Protein AF-A0A945PZ37-F1 (afdb_monomer)

Foldseek 3Di:
DVLQPVQQVCVVVVHDDDPPRPHHHCVQCVVPVPDDDPAFDWDDDAFPWIWTGDPQKIWIAHQLRDIFIDGCVVCVPRPDGCPPPPVCVVVNVVRVVNDDPDGDHPDPPDQPAHWDQDPNFIDHSRHTDDPPDPDPPDD

Mean predicted aligned error: 4.42 Å

Nearest PDB structures (foldseek):
  6prm-assembly1_B  TM=7.609E-01  e=3.964E-05  Pseudoalteromonas fuliginea
  6psm-assembly3_D  TM=7.338E-01  e=2.429E-05  Pseudoalteromonas fuliginea
  6psm-assembly3_F  TM=7.305E-01  e=2.429E-05  Pseudoalteromonas fuliginea
  6psm-assembly2_E  TM=7.320E-01  e=2.582E-05  Pseudoalteromonas fuliginea
  2w8s-assembly1_C  TM=5.942E-01  e=4.948E-06  Trinickia caryophylli

Sequence (139 aa):
ELLDIYPTLNELLKLPKNKTLEGHSLVPQLKNAKAKRKWPAITTHNHDNHGVRSENWRFIQYADGSQELYDMRKDPNEWTNLAHDSKYAEVIADHKKFLPKSNRQPAPGSRARILTYVKGKVVWQGEEIKPKDPIPGLD

Solvent-accessible surface area (backbone atoms only — not comparable to full-atom values): 8687 Å² total; per-residue (Å²): 98,80,59,15,51,60,46,26,51,32,58,77,70,69,46,83,85,67,84,86,56,85,39,56,57,47,58,61,39,77,77,31,86,84,48,82,76,94,68,59,37,77,46,72,60,64,55,62,21,40,36,40,37,51,94,52,38,40,40,37,38,40,63,86,66,53,64,40,26,26,50,46,83,84,36,77,80,61,82,62,74,44,58,84,43,76,90,45,49,64,62,51,55,59,52,57,72,73,53,77,94,70,77,68,74,80,64,89,87,70,60,81,91,40,47,42,75,58,96,92,38,47,27,50,63,86,42,76,63,54,100,83,55,78,66,86,94,66,130

Radius of gyration: 18.4 Å; Cα contacts (8 Å, |Δi|>4): 183; chains: 1; bounding box: 42×36×4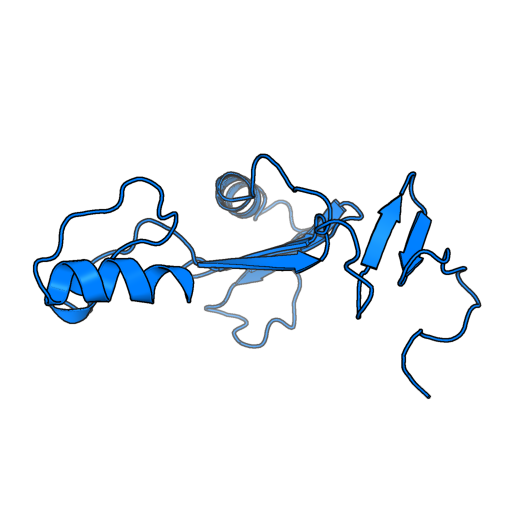7 Å

Secondary structure (DSSP, 8-state):
-GGGHHHHHHHHTTPPP-TT--S---HHHHH-TTPPP-S-EEEE-STT-EEEE-SSEEEEE-TTS-EEEEETTT-TT--S--TT-GGGHHHHHHHHTTS-S--PPPPTT--TT-EEEETTEEEETTEEPPTTSPPTT--

Structure (mmCIF, N/CA/C/O backbone):
data_AF-A0A945PZ37-F1
#
_entry.id   AF-A0A945PZ37-F1
#
loop_
_atom_site.group_PDB
_atom_site.id
_atom_site.type_symbol
_atom_site.label_atom_id
_atom_site.label_alt_id
_atom_site.label_comp_id
_atom_site.label_asym_id
_atom_site.label_entity_id
_atom_site.label_seq_id
_atom_site.pdbx_PDB_ins_code
_atom_site.Cartn_x
_atom_site.Cartn_y
_atom_site.Cartn_z
_atom_site.occupancy
_atom_site.B_iso_or_equiv
_atom_site.auth_seq_id
_atom_site.auth_comp_id
_atom_site.auth_asym_id
_atom_site.auth_atom_id
_atom_site.pdbx_PDB_model_num
ATOM 1 N N . GLU A 1 1 ? -0.754 1.172 9.872 1.00 88.88 1 GLU A N 1
ATOM 2 C CA . GLU A 1 1 ? 0.502 1.242 9.088 1.00 88.88 1 GLU A CA 1
ATOM 3 C C . GLU A 1 1 ? 1.601 1.905 9.911 1.00 88.88 1 GLU A C 1
ATOM 5 O O . GLU A 1 1 ? 1.304 2.426 10.979 1.00 88.88 1 GLU A O 1
ATOM 10 N N . LEU A 1 2 ? 2.862 1.871 9.464 1.00 94.31 2 LEU A N 1
ATOM 11 C CA . LEU A 1 2 ? 3.999 2.385 10.245 1.00 94.31 2 LEU A CA 1
ATOM 12 C C . LEU A 1 2 ? 3.867 3.882 10.581 1.00 94.31 2 LEU A C 1
ATOM 14 O O . LEU A 1 2 ? 4.200 4.299 11.689 1.00 94.31 2 LEU A O 1
ATOM 18 N N . LEU A 1 3 ? 3.322 4.676 9.655 1.00 95.44 3 LEU A N 1
ATOM 19 C CA . LEU A 1 3 ? 3.125 6.118 9.834 1.00 95.44 3 LEU A CA 1
ATOM 20 C C . LEU A 1 3 ? 2.135 6.461 10.954 1.00 95.44 3 LEU A C 1
ATOM 22 O O . LEU A 1 3 ? 2.197 7.558 11.501 1.00 95.44 3 LEU A O 1
ATOM 26 N N . ASP A 1 4 ? 1.257 5.530 11.334 1.00 96.12 4 ASP A N 1
ATOM 27 C CA . ASP A 1 4 ? 0.270 5.729 12.398 1.00 96.12 4 ASP A CA 1
ATOM 28 C C . ASP A 1 4 ? 0.901 5.778 13.797 1.00 96.12 4 ASP A C 1
ATOM 30 O O . ASP A 1 4 ? 0.299 6.313 14.732 1.00 96.12 4 ASP A O 1
ATOM 34 N N . ILE A 1 5 ? 2.105 5.224 13.975 1.00 96.69 5 ILE A N 1
ATOM 35 C CA . ILE A 1 5 ? 2.746 5.122 15.293 1.00 96.69 5 ILE A CA 1
ATOM 36 C C . ILE A 1 5 ? 2.990 6.510 15.882 1.00 96.69 5 ILE A C 1
ATOM 38 O O . ILE A 1 5 ? 2.615 6.773 17.024 1.00 96.69 5 ILE A O 1
ATOM 42 N N . TYR A 1 6 ? 3.550 7.430 15.097 1.00 96.88 6 TYR A N 1
ATOM 43 C CA . TYR A 1 6 ? 3.872 8.767 15.584 1.00 96.88 6 TYR A CA 1
ATOM 44 C C . TYR A 1 6 ? 2.644 9.590 16.038 1.00 96.88 6 TYR A C 1
ATOM 46 O O . TYR A 1 6 ? 2.641 10.054 17.181 1.00 96.88 6 TYR A O 1
ATOM 54 N N . PRO A 1 7 ? 1.562 9.744 15.243 1.00 97.00 7 PRO A N 1
ATOM 55 C CA . PRO A 1 7 ? 0.356 10.429 15.706 1.00 97.00 7 PRO A CA 1
ATOM 56 C C . PRO A 1 7 ? -0.347 9.694 16.860 1.00 97.00 7 PRO A C 1
ATOM 58 O O . PRO A 1 7 ? -0.964 10.355 17.693 1.00 97.00 7 PRO A O 1
ATOM 61 N N . THR A 1 8 ? -0.221 8.364 16.959 1.00 97.06 8 THR A N 1
ATOM 62 C CA . THR A 1 8 ? -0.726 7.596 18.113 1.00 97.06 8 THR A CA 1
ATOM 63 C C . THR A 1 8 ? 0.011 7.975 19.397 1.00 97.06 8 THR A C 1
ATOM 65 O O . THR A 1 8 ? -0.627 8.269 20.407 1.00 97.06 8 THR A O 1
ATOM 68 N N . LEU A 1 9 ? 1.347 8.020 19.363 1.00 97.56 9 LEU A N 1
ATOM 69 C CA . LEU A 1 9 ? 2.163 8.421 20.514 1.00 97.56 9 LEU A CA 1
ATOM 70 C C . LEU A 1 9 ? 1.888 9.872 20.920 1.00 97.56 9 LEU A C 1
ATOM 72 O O . LEU A 1 9 ? 1.724 10.144 22.108 1.00 97.56 9 LEU A O 1
ATOM 76 N N . ASN A 1 10 ? 1.760 10.784 19.951 1.00 97.31 10 ASN A N 1
ATOM 77 C CA . ASN A 1 10 ? 1.394 12.174 20.230 1.00 97.31 10 ASN A CA 1
ATOM 78 C C . ASN A 1 10 ? 0.062 12.268 20.988 1.00 97.31 10 ASN A C 1
ATOM 80 O O . ASN A 1 10 ? -0.030 13.005 21.966 1.00 97.31 10 ASN A O 1
ATOM 84 N N . GLU A 1 11 ? -0.962 11.510 20.580 1.00 97.00 11 GLU A N 1
ATOM 85 C CA . GLU A 1 11 ? -2.257 11.510 21.267 1.00 97.00 11 GLU A CA 1
ATOM 86 C C . GLU A 1 11 ? -2.175 10.904 22.676 1.00 97.00 11 GLU A C 1
ATOM 88 O O . GLU A 1 11 ? -2.709 11.489 23.620 1.00 97.00 11 GLU A O 1
ATOM 93 N N . LEU A 1 12 ? -1.477 9.775 22.844 1.00 97.69 12 LEU A N 1
ATOM 94 C CA . LEU A 1 12 ? -1.298 9.127 24.151 1.00 97.69 12 LEU A CA 1
ATOM 95 C C . LEU A 1 12 ? -0.559 10.025 25.152 1.00 97.69 12 LEU A C 1
ATOM 97 O O . LEU A 1 12 ? -0.920 10.065 26.328 1.00 97.69 12 LEU A O 1
ATOM 101 N N . LEU A 1 13 ? 0.436 10.777 24.678 1.00 97.88 13 LEU A N 1
ATOM 102 C CA . LEU A 1 13 ? 1.235 11.707 25.480 1.00 97.88 13 LEU A CA 1
ATOM 103 C C . LEU A 1 13 ? 0.613 13.109 25.594 1.00 97.88 13 LEU A C 1
ATOM 105 O O . LEU A 1 13 ? 1.201 13.984 26.225 1.00 97.88 13 LEU A O 1
ATOM 109 N N . LYS A 1 14 ? -0.573 13.334 25.009 1.00 97.12 14 LYS A N 1
ATOM 110 C CA . LYS A 1 14 ? -1.27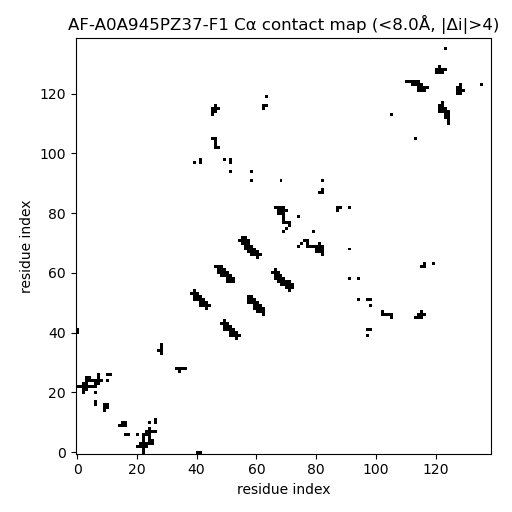1 14.634 24.984 1.00 97.12 14 LYS A CA 1
ATOM 111 C C . LYS A 1 14 ? -0.430 15.768 24.373 1.00 97.12 14 LYS A C 1
ATOM 113 O O . LYS A 1 14 ? -0.541 16.922 24.783 1.00 97.12 14 LYS A O 1
ATOM 118 N N . LEU A 1 15 ? 0.399 15.443 23.384 1.00 97.19 15 LEU A N 1
ATOM 119 C CA . LEU A 1 15 ? 1.209 16.406 22.642 1.00 97.19 15 LEU A CA 1
ATOM 120 C C . LEU A 1 15 ? 0.379 17.126 21.560 1.00 97.19 15 LEU A C 1
ATOM 122 O O . LEU A 1 15 ? -0.660 16.613 21.125 1.00 97.19 15 LEU A O 1
ATOM 126 N N . PRO A 1 16 ? 0.823 18.308 21.085 1.00 94.69 16 PRO A N 1
ATOM 127 C CA . PRO A 1 16 ? 0.150 19.022 20.006 1.00 94.69 16 PRO A CA 1
ATOM 128 C C . PRO A 1 16 ? 0.011 18.171 18.740 1.00 94.69 16 PRO A C 1
ATOM 130 O O . PRO A 1 16 ? 0.939 17.480 18.316 1.00 94.69 16 PRO A O 1
ATOM 133 N N . LYS A 1 17 ? -1.154 18.256 18.091 1.00 90.19 17 LYS A N 1
ATOM 134 C CA . LYS A 1 17 ? -1.390 17.567 16.818 1.00 90.19 17 LYS A CA 1
ATOM 135 C C . LYS A 1 17 ? -0.559 18.208 15.711 1.00 90.19 17 LYS A C 1
ATOM 137 O O . LYS A 1 17 ? -0.713 19.397 15.435 1.00 90.19 17 LYS A O 1
ATOM 142 N N . ASN A 1 18 ? 0.233 17.400 15.014 1.00 91.81 18 ASN A N 1
ATOM 143 C CA . ASN A 1 18 ? 0.876 17.814 13.777 1.00 91.81 18 ASN A CA 1
ATOM 144 C C . ASN A 1 18 ? -0.027 17.473 12.578 1.00 91.81 18 ASN A C 1
ATOM 146 O O . ASN A 1 18 ? -0.251 16.305 12.270 1.00 91.81 18 ASN A O 1
ATOM 150 N N . LYS A 1 19 ? -0.546 18.510 11.910 1.00 90.44 19 LYS A N 1
ATOM 151 C CA . LYS A 1 19 ? -1.460 18.382 10.762 1.00 90.44 19 LYS A CA 1
ATOM 152 C C . LYS A 1 19 ? -0.766 17.952 9.465 1.00 90.44 19 LYS A C 1
ATOM 154 O O . LYS A 1 19 ? -1.462 17.666 8.500 1.00 90.44 19 LYS A O 1
ATOM 159 N N . THR A 1 20 ? 0.568 17.935 9.424 1.00 93.75 20 THR A N 1
ATOM 160 C CA . THR A 1 20 ? 1.329 17.491 8.247 1.00 93.75 20 THR A CA 1
ATOM 161 C C . THR A 1 20 ? 1.575 15.985 8.238 1.00 93.75 20 THR A C 1
ATOM 163 O O . THR A 1 20 ? 2.128 15.479 7.269 1.00 93.75 20 THR A O 1
ATOM 166 N N . LEU A 1 21 ? 1.234 15.273 9.319 1.00 93.56 21 LEU A N 1
ATOM 167 C CA . LEU A 1 21 ? 1.369 13.822 9.375 1.00 93.56 21 LEU A CA 1
ATOM 168 C C . LEU A 1 21 ? 0.280 13.166 8.531 1.00 93.56 21 LEU A C 1
ATOM 170 O O . LEU A 1 21 ? -0.900 13.474 8.686 1.00 93.56 21 LEU A O 1
ATOM 174 N N . GLU A 1 22 ? 0.693 12.238 7.677 1.00 91.88 22 GLU A N 1
ATOM 175 C CA . GLU A 1 22 ? -0.215 11.447 6.842 1.00 91.88 22 GLU A CA 1
ATOM 176 C C . GLU A 1 22 ? -0.824 10.270 7.614 1.00 91.88 22 GLU A C 1
ATOM 178 O O . GLU A 1 22 ? -1.946 9.863 7.333 1.00 91.88 22 GLU A O 1
ATOM 183 N N . GLY A 1 23 ? -0.112 9.761 8.625 1.00 94.31 23 GLY A N 1
ATOM 184 C CA . GLY A 1 23 ? -0.601 8.688 9.483 1.00 94.31 23 GLY A CA 1
ATOM 185 C C . GLY A 1 23 ? -1.766 9.112 10.377 1.00 94.31 23 GLY A C 1
ATOM 186 O O . GLY A 1 23 ? -1.974 10.287 10.695 1.00 94.31 23 GLY A O 1
ATOM 187 N N . HIS A 1 24 ? -2.495 8.120 10.873 1.00 94.19 24 HIS A N 1
ATOM 188 C CA . HIS A 1 24 ? -3.676 8.305 11.699 1.00 94.19 24 HIS A CA 1
ATOM 189 C C . HIS A 1 24 ? -3.528 7.612 13.052 1.00 94.19 24 HIS A C 1
ATOM 191 O O . HIS A 1 24 ? -3.129 6.455 13.136 1.00 94.19 24 HIS A O 1
ATOM 197 N N . SER A 1 25 ? -3.904 8.303 14.129 1.00 95.56 25 SER A N 1
ATOM 198 C CA . SER A 1 25 ? -3.850 7.732 15.478 1.00 95.56 25 SER A CA 1
ATOM 199 C C . SER A 1 25 ? -4.688 6.454 15.603 1.00 95.56 25 SER A C 1
ATOM 201 O O . SER A 1 25 ? -5.846 6.406 15.181 1.00 95.56 25 SER A O 1
ATOM 203 N N . LEU A 1 26 ? -4.101 5.438 16.237 1.00 96.44 26 LEU A N 1
ATOM 204 C CA . LEU A 1 26 ? -4.710 4.146 16.552 1.00 96.44 26 LEU A CA 1
ATOM 205 C C . LEU A 1 26 ? -5.370 4.121 17.933 1.00 96.44 26 LEU A C 1
ATOM 207 O O . LEU A 1 26 ? -5.932 3.097 18.317 1.00 96.44 26 LEU A O 1
ATOM 211 N N . VAL A 1 27 ? -5.334 5.222 18.693 1.00 97.06 27 VAL A N 1
ATOM 212 C CA . VAL A 1 27 ? -5.958 5.298 20.026 1.00 97.06 27 VAL A CA 1
ATOM 213 C C . VAL A 1 27 ? -7.423 4.825 20.036 1.00 97.06 27 VAL A C 1
ATOM 215 O O . VAL A 1 27 ? -7.784 4.110 20.975 1.00 97.06 27 VAL A O 1
ATOM 218 N N . PRO A 1 28 ? -8.275 5.127 19.028 1.00 96.75 28 PRO A N 1
ATOM 219 C CA . PRO A 1 28 ? -9.628 4.574 18.977 1.00 96.75 28 PRO A CA 1
ATOM 220 C C . PRO A 1 28 ? -9.657 3.039 18.974 1.00 96.75 28 PRO A C 1
ATOM 222 O O . PRO A 1 28 ? -10.445 2.449 19.711 1.00 96.75 28 PRO A O 1
ATOM 225 N N . GLN A 1 29 ? -8.779 2.396 18.197 1.00 96.12 29 GLN A N 1
ATOM 226 C CA . GLN A 1 29 ? -8.663 0.935 18.118 1.00 96.12 29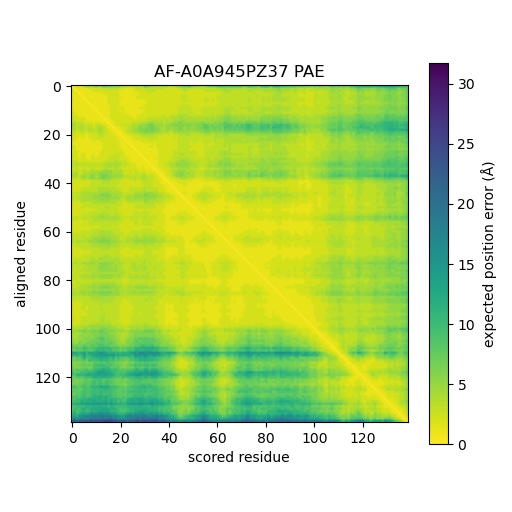 GLN A CA 1
ATOM 227 C C . GLN A 1 29 ? -8.056 0.334 19.390 1.00 96.12 29 GLN A C 1
ATOM 229 O O . GLN A 1 29 ? -8.511 -0.713 19.842 1.00 96.12 29 GLN A O 1
ATOM 234 N N . LEU A 1 30 ? -7.080 1.011 20.008 1.00 96.44 30 LEU A N 1
ATOM 235 C CA . LEU A 1 30 ? -6.484 0.574 21.277 1.00 96.44 30 LEU A CA 1
ATOM 236 C C . LEU A 1 30 ? 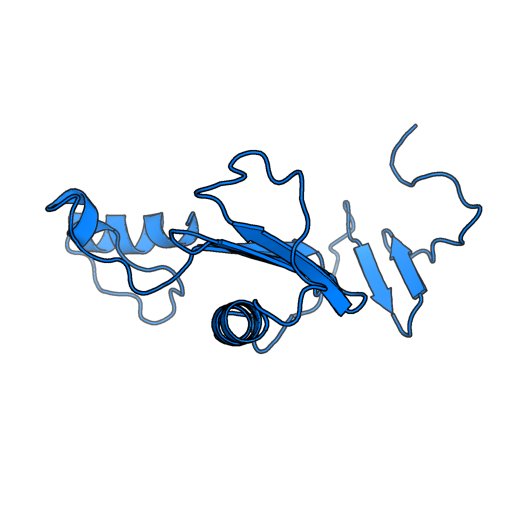-7.501 0.578 22.427 1.00 96.44 30 LEU A C 1
ATOM 238 O O . LEU A 1 30 ? -7.450 -0.281 23.300 1.00 96.44 30 LEU A O 1
ATOM 242 N N . LYS A 1 31 ? -8.441 1.532 22.427 1.00 97.44 31 LYS A N 1
ATOM 243 C CA . LYS A 1 31 ? -9.522 1.610 23.423 1.00 97.44 31 LYS A CA 1
ATOM 244 C C . LYS A 1 31 ? -10.678 0.658 23.124 1.00 97.44 31 LYS A C 1
ATOM 246 O O . LYS A 1 31 ? -11.360 0.215 24.042 1.00 97.44 31 LYS A O 1
ATOM 251 N N . ASN A 1 32 ? -10.937 0.385 21.848 1.00 97.44 32 ASN A N 1
ATOM 252 C CA . ASN A 1 32 ? -12.027 -0.473 21.409 1.00 97.44 32 ASN A CA 1
ATOM 253 C C . ASN A 1 32 ? -11.624 -1.236 20.144 1.00 97.44 32 ASN A C 1
ATOM 255 O O . ASN A 1 32 ? -11.611 -0.671 19.051 1.00 97.44 32 ASN A O 1
ATOM 259 N N . ALA A 1 33 ? -11.417 -2.546 20.274 1.00 94.31 33 ALA A N 1
ATOM 260 C CA . ALA A 1 33 ? -11.057 -3.416 19.155 1.00 94.31 33 ALA A CA 1
ATOM 261 C C . ALA A 1 33 ? -12.102 -3.434 18.017 1.00 94.31 33 ALA A C 1
ATOM 263 O O . ALA A 1 33 ? -11.768 -3.771 16.886 1.00 94.31 33 ALA A O 1
ATOM 264 N N . LYS A 1 34 ? -13.359 -3.046 18.283 1.00 94.94 34 LYS A N 1
ATOM 265 C CA . LYS A 1 34 ? -14.427 -2.930 17.271 1.00 94.94 34 LYS A CA 1
ATOM 266 C C . LYS A 1 34 ? -14.491 -1.547 16.608 1.00 94.94 34 LYS A C 1
ATOM 268 O O . LYS A 1 34 ? -15.360 -1.315 15.766 1.00 94.94 34 LYS A O 1
ATOM 273 N N . ALA A 1 35 ? -13.636 -0.598 16.994 1.00 95.69 35 ALA A N 1
ATOM 274 C CA . ALA A 1 35 ? -13.621 0.731 16.397 1.00 95.69 35 ALA A CA 1
ATOM 275 C C . ALA A 1 35 ? -13.203 0.647 14.924 1.00 95.69 35 ALA A C 1
ATOM 277 O O . ALA A 1 35 ? -12.069 0.289 14.600 1.00 95.69 35 ALA A O 1
ATOM 278 N N . LYS A 1 36 ? -14.113 1.027 14.021 1.00 92.38 36 LYS A N 1
ATOM 279 C CA . LYS A 1 36 ? -13.858 0.994 12.578 1.00 92.38 36 LYS A CA 1
ATOM 280 C C . LYS A 1 36 ? -12.682 1.894 12.206 1.00 92.38 36 LYS A C 1
ATOM 282 O O . LYS A 1 36 ? -12.622 3.055 12.615 1.00 92.38 36 LYS A O 1
ATOM 287 N N . ARG A 1 37 ? -11.791 1.376 11.363 1.00 90.31 37 ARG A N 1
ATOM 288 C CA . ARG A 1 37 ? -10.764 2.168 10.687 1.00 90.31 37 ARG A CA 1
ATOM 289 C C . ARG A 1 37 ? -11.276 2.551 9.301 1.00 90.31 37 ARG A C 1
ATOM 291 O O . ARG A 1 37 ? -11.727 1.695 8.552 1.00 90.31 37 ARG A O 1
ATOM 298 N N . LYS A 1 38 ? -11.238 3.845 8.976 1.00 89.81 38 LYS A N 1
ATOM 299 C CA . LYS A 1 38 ? -11.747 4.369 7.695 1.00 89.81 38 LYS A CA 1
ATOM 300 C C . LYS A 1 38 ? -10.742 4.257 6.548 1.00 89.81 38 LYS A C 1
ATOM 302 O O . LYS A 1 38 ? -11.146 4.305 5.393 1.00 89.81 38 LYS A O 1
ATOM 307 N N . TRP A 1 39 ? -9.457 4.144 6.869 1.00 92.62 39 TRP A N 1
ATOM 308 C CA . TRP A 1 39 ? -8.364 4.201 5.903 1.00 92.62 39 TRP A CA 1
ATOM 309 C C . TRP A 1 39 ? -7.648 2.848 5.816 1.00 92.62 39 TRP A C 1
ATOM 311 O O . TRP A 1 39 ? -7.378 2.251 6.867 1.00 92.62 39 TRP A O 1
ATOM 321 N N . PRO A 1 40 ? -7.322 2.359 4.608 1.00 95.75 40 PRO A N 1
ATOM 322 C CA . PRO A 1 40 ? -6.476 1.185 4.439 1.00 95.75 40 PRO A CA 1
ATOM 323 C C . PRO A 1 40 ? -5.033 1.484 4.872 1.00 95.75 40 PRO A C 1
ATOM 325 O O . PRO A 1 40 ? -4.684 2.627 5.165 1.00 95.75 40 PRO A O 1
ATOM 328 N N . ALA A 1 41 ? -4.200 0.448 4.918 1.00 96.06 41 ALA A N 1
ATOM 329 C CA . ALA A 1 41 ? -2.752 0.621 4.946 1.00 96.06 41 ALA A CA 1
ATOM 330 C C . ALA A 1 41 ? -2.227 0.758 3.511 1.00 96.06 41 ALA A C 1
ATOM 332 O O . ALA A 1 41 ? -2.630 -0.020 2.640 1.00 96.06 41 ALA A O 1
ATOM 333 N N . ILE A 1 42 ? -1.327 1.713 3.280 1.00 96.69 42 ILE A N 1
ATOM 334 C CA . ILE A 1 42 ? -0.695 1.940 1.977 1.00 96.69 42 ILE A CA 1
ATOM 335 C C . ILE A 1 42 ? 0.793 1.602 2.086 1.00 96.69 42 ILE A C 1
ATOM 337 O O . ILE A 1 42 ? 1.467 1.958 3.050 1.00 96.69 42 ILE A O 1
ATOM 341 N N . THR A 1 43 ? 1.321 0.871 1.110 1.00 96.00 43 THR A N 1
ATOM 342 C CA . THR A 1 43 ? 2.748 0.540 1.017 1.00 96.00 43 THR A CA 1
ATOM 343 C C . THR A 1 43 ? 3.258 0.934 -0.354 1.00 96.00 43 THR A C 1
ATOM 345 O O . THR A 1 43 ? 2.646 0.583 -1.355 1.00 96.00 43 THR A O 1
ATOM 348 N N . THR A 1 44 ? 4.387 1.633 -0.402 1.00 94.00 44 THR A N 1
ATOM 349 C CA . THR A 1 44 ? 5.061 1.999 -1.651 1.00 94.00 44 THR A CA 1
ATOM 350 C C . THR A 1 44 ? 6.410 1.305 -1.698 1.00 94.00 44 THR A C 1
ATOM 352 O O . THR A 1 44 ? 7.157 1.336 -0.719 1.00 94.00 44 THR A O 1
ATOM 355 N N . HIS A 1 45 ? 6.728 0.694 -2.835 1.00 91.81 45 HIS A N 1
ATOM 356 C CA . HIS A 1 45 ? 8.042 0.120 -3.089 1.00 91.81 45 HIS A CA 1
ATOM 357 C C . HIS A 1 45 ? 8.566 0.656 -4.417 1.00 91.81 45 HIS A C 1
ATOM 359 O O . HIS A 1 45 ? 7.994 0.372 -5.462 1.00 91.81 45 HIS A O 1
ATOM 365 N N . ASN A 1 46 ? 9.660 1.419 -4.392 1.00 91.19 46 ASN A N 1
ATOM 366 C CA . ASN A 1 46 ? 10.141 2.145 -5.569 1.00 91.19 46 ASN A CA 1
ATOM 367 C C . ASN A 1 46 ? 9.098 3.123 -6.158 1.00 91.19 46 ASN A C 1
ATOM 369 O O . ASN A 1 46 ? 8.022 3.338 -5.598 1.00 91.19 46 ASN A O 1
ATOM 373 N N . HIS A 1 47 ? 9.468 3.803 -7.243 1.00 92.00 47 HIS A N 1
ATOM 374 C CA . HIS A 1 47 ? 8.599 4.772 -7.910 1.00 92.00 47 HIS A CA 1
ATOM 375 C C . HIS A 1 47 ? 7.429 4.049 -8.604 1.00 92.00 47 HIS 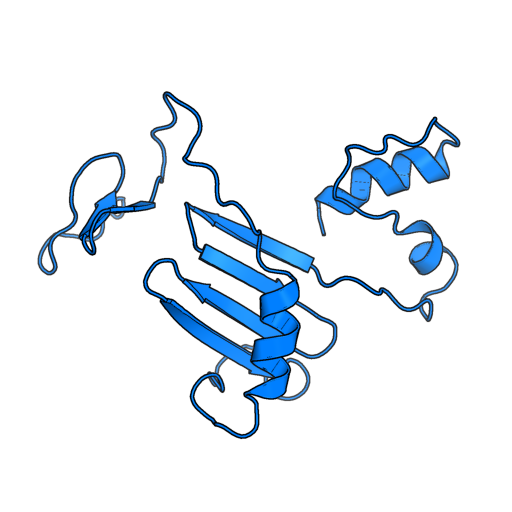A C 1
ATOM 377 O O . HIS A 1 47 ? 7.641 3.018 -9.236 1.00 92.00 47 HIS A O 1
ATOM 383 N N . ASP A 1 48 ? 6.212 4.575 -8.441 1.00 93.50 48 ASP A N 1
ATOM 384 C CA . ASP A 1 48 ? 4.956 4.107 -9.057 1.00 93.50 48 ASP A CA 1
ATOM 385 C C . ASP A 1 48 ? 4.454 2.684 -8.710 1.00 93.50 48 ASP A C 1
ATOM 387 O O . ASP A 1 48 ? 3.449 2.257 -9.278 1.00 93.50 48 ASP A O 1
ATOM 391 N N . ASN A 1 49 ? 5.049 1.964 -7.744 1.00 95.44 49 ASN A N 1
ATOM 392 C CA . ASN A 1 49 ? 4.462 0.709 -7.234 1.00 95.44 49 ASN A CA 1
ATOM 393 C C . ASN A 1 49 ? 3.821 0.903 -5.860 1.00 95.44 49 ASN A C 1
ATOM 395 O O . ASN A 1 49 ? 4.477 1.338 -4.905 1.00 95.44 49 ASN A O 1
ATOM 399 N N . HIS A 1 50 ? 2.556 0.501 -5.740 1.00 97.69 50 HIS A N 1
ATOM 400 C CA . HIS A 1 50 ? 1.757 0.691 -4.536 1.00 97.69 50 HIS A CA 1
ATOM 401 C C . HIS A 1 50 ? 0.919 -0.537 -4.198 1.00 97.69 50 HIS A C 1
ATOM 403 O O . HIS A 1 50 ? 0.298 -1.141 -5.066 1.00 97.69 50 HIS A O 1
ATOM 409 N N . GLY A 1 51 ? 0.829 -0.843 -2.908 1.00 98.00 51 GLY A N 1
ATOM 410 C CA . GLY A 1 51 ? -0.137 -1.767 -2.332 1.00 98.00 51 GLY A CA 1
ATOM 411 C C . GLY A 1 51 ? -1.123 -1.031 -1.429 1.00 98.00 51 GLY A C 1
ATOM 412 O O . GLY A 1 51 ? -0.723 -0.182 -0.634 1.00 98.00 51 GLY A O 1
ATOM 413 N N . VAL A 1 52 ? -2.403 -1.383 -1.521 1.00 98.25 52 VAL A N 1
ATOM 414 C CA . VAL A 1 52 ? -3.486 -0.895 -0.661 1.00 98.25 52 VAL A CA 1
ATOM 415 C C . VAL A 1 52 ? -4.138 -2.095 0.023 1.00 98.25 52 VAL A C 1
ATOM 417 O O . VAL A 1 52 ? -4.765 -2.932 -0.628 1.00 98.25 52 VAL A O 1
ATOM 420 N N . ARG A 1 53 ? -4.010 -2.179 1.350 1.00 97.56 53 ARG A N 1
ATOM 421 C CA . ARG A 1 53 ? -4.589 -3.247 2.178 1.00 97.56 53 ARG A CA 1
ATOM 422 C C . ARG A 1 53 ? -5.736 -2.688 3.015 1.00 97.56 53 ARG A C 1
ATOM 424 O O . ARG A 1 53 ? -5.510 -1.985 4.001 1.00 97.56 53 ARG A O 1
ATOM 431 N N . SER A 1 54 ? -6.968 -2.996 2.614 1.00 96.31 54 SER A N 1
ATOM 432 C CA . SER A 1 54 ? -8.171 -2.739 3.418 1.00 96.31 54 SER A CA 1
ATOM 433 C C . SER A 1 54 ? -8.402 -3.883 4.412 1.00 96.31 54 SER A C 1
ATOM 435 O O . SER A 1 54 ? -7.487 -4.645 4.687 1.00 96.31 54 SER A O 1
ATOM 437 N N . GLU A 1 55 ? -9.595 -4.025 4.988 1.00 93.94 55 GLU A N 1
ATOM 438 C CA . GLU A 1 55 ? -9.906 -5.149 5.885 1.00 93.94 55 GLU A CA 1
ATOM 439 C C . GLU A 1 55 ? -9.947 -6.485 5.123 1.00 93.94 55 GLU A C 1
ATOM 441 O O . GLU A 1 55 ? -9.256 -7.442 5.475 1.00 93.94 55 GLU A O 1
ATOM 446 N N . ASN A 1 56 ? -10.660 -6.517 3.995 1.00 97.06 56 ASN A N 1
ATOM 447 C CA . ASN A 1 56 ? -10.966 -7.754 3.266 1.00 97.06 56 ASN A CA 1
ATOM 448 C C . ASN A 1 56 ? -10.179 -7.934 1.968 1.00 97.06 56 ASN A C 1
ATOM 450 O O . ASN A 1 56 ? -10.214 -9.017 1.397 1.00 97.06 56 ASN A O 1
ATOM 454 N N . TRP A 1 57 ? -9.481 -6.901 1.499 1.00 98.44 57 TRP A N 1
ATOM 455 C CA . TRP A 1 57 ? -8.831 -6.924 0.193 1.00 98.44 57 TRP A CA 1
ATOM 456 C C . TRP A 1 57 ? -7.393 -6.433 0.272 1.00 98.44 57 TRP A C 1
ATOM 458 O O . TRP A 1 57 ? -7.061 -5.577 1.104 1.00 98.44 57 TRP A O 1
ATOM 468 N N . ARG A 1 58 ? -6.557 -6.959 -0.622 1.00 98.56 58 ARG A N 1
ATOM 469 C CA . ARG A 1 58 ? -5.258 -6.393 -0.981 1.00 98.56 58 ARG A CA 1
ATOM 470 C C . ARG A 1 58 ? -5.267 -6.099 -2.474 1.00 98.56 58 ARG A C 1
ATOM 472 O O . ARG A 1 58 ? -5.474 -6.999 -3.276 1.00 98.56 58 ARG A O 1
ATOM 479 N N . PHE A 1 59 ? -5.071 -4.833 -2.817 1.00 98.81 59 PHE A N 1
ATOM 480 C CA . PHE A 1 59 ? -4.882 -4.368 -4.186 1.00 98.81 59 PHE A CA 1
ATOM 481 C C . PHE A 1 59 ? -3.427 -3.945 -4.369 1.00 98.81 59 PHE A C 1
ATOM 483 O O . PHE A 1 59 ? -2.875 -3.287 -3.486 1.00 98.81 59 PHE A O 1
ATOM 490 N N . ILE A 1 60 ? -2.813 -4.300 -5.492 1.00 98.69 60 ILE A N 1
ATOM 491 C CA . ILE A 1 60 ? -1.461 -3.875 -5.860 1.00 98.69 60 ILE A CA 1
ATOM 492 C C . ILE A 1 60 ? -1.517 -3.292 -7.269 1.00 98.69 60 ILE A C 1
ATOM 494 O O . ILE A 1 60 ? -2.174 -3.845 -8.149 1.00 98.69 60 ILE A O 1
ATOM 498 N N . GLN A 1 61 ? -0.841 -2.168 -7.477 1.00 98.06 61 GLN A N 1
ATOM 499 C CA . GLN A 1 61 ? -0.597 -1.592 -8.791 1.00 98.06 61 GLN A CA 1
ATOM 500 C C . GLN A 1 61 ? 0.903 -1.393 -8.967 1.00 98.06 61 GLN A C 1
ATOM 502 O O . GLN A 1 61 ? 1.552 -0.788 -8.110 1.00 98.06 61 GLN A O 1
ATOM 507 N N . TYR A 1 62 ? 1.427 -1.885 -10.081 1.00 95.62 62 TYR A N 1
ATOM 508 C CA . TYR A 1 62 ? 2.824 -1.732 -10.458 1.00 95.62 62 TYR A CA 1
ATOM 509 C C . TYR A 1 62 ? 3.026 -0.521 -11.366 1.00 95.62 62 TYR A C 1
ATOM 511 O O . TYR A 1 62 ? 2.087 -0.001 -11.977 1.00 95.62 62 TYR A O 1
ATOM 519 N N . ALA A 1 63 ? 4.280 -0.099 -11.476 1.00 93.12 63 ALA A N 1
ATOM 520 C CA . ALA A 1 63 ? 4.692 1.035 -12.291 1.00 93.12 63 ALA A CA 1
ATOM 521 C C . ALA A 1 63 ? 4.437 0.837 -13.798 1.00 93.12 63 ALA A C 1
ATOM 523 O O . ALA A 1 63 ? 4.272 1.813 -14.527 1.00 93.12 63 ALA A O 1
ATOM 524 N N . ASP A 1 64 ? 4.351 -0.410 -14.271 1.00 91.12 64 ASP A N 1
ATOM 525 C CA . ASP A 1 64 ? 3.965 -0.742 -15.649 1.00 91.12 64 ASP A CA 1
ATOM 526 C C . ASP A 1 64 ? 2.439 -0.727 -15.881 1.00 91.12 64 ASP A C 1
ATOM 528 O O . ASP A 1 64 ? 1.971 -0.911 -17.005 1.00 91.12 64 ASP A O 1
ATOM 532 N N . GLY A 1 65 ? 1.652 -0.487 -14.828 1.00 92.81 65 GLY A N 1
ATOM 533 C CA . GLY A 1 65 ? 0.192 -0.463 -14.856 1.00 92.81 65 GLY A CA 1
ATOM 534 C C . GLY A 1 65 ? -0.475 -1.818 -14.612 1.00 92.81 65 GLY A C 1
ATOM 535 O O . GLY A 1 65 ? -1.705 -1.849 -14.464 1.00 92.81 65 GLY A O 1
ATOM 536 N N . SER A 1 66 ? 0.294 -2.910 -14.527 1.00 96.06 66 SER A N 1
ATOM 537 C CA . SER A 1 66 ? -0.228 -4.217 -14.128 1.00 96.06 66 SER A CA 1
ATOM 538 C C . SER A 1 66 ? -0.788 -4.164 -12.702 1.00 96.06 66 SER A C 1
ATOM 540 O O . SER A 1 66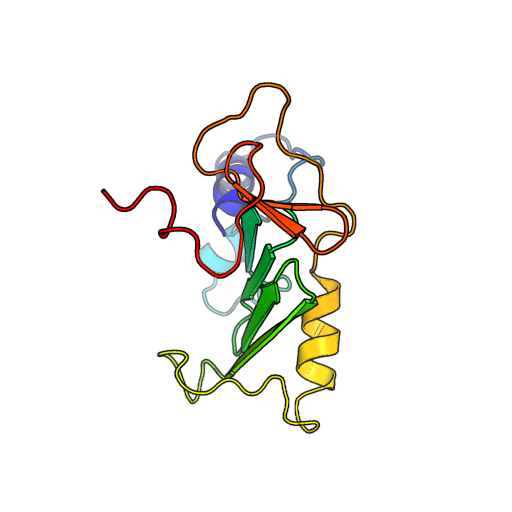 ? -0.420 -3.314 -11.881 1.00 96.06 66 SER A O 1
ATOM 542 N N . GLN A 1 67 ? -1.779 -5.014 -12.438 1.00 98.31 67 GLN A N 1
ATOM 543 C CA . GLN A 1 67 ? -2.589 -4.957 -11.226 1.00 98.31 67 GLN A CA 1
ATOM 544 C C . GLN A 1 67 ? -2.801 -6.346 -10.642 1.00 98.31 67 GLN A C 1
ATOM 546 O O . GLN A 1 67 ? -2.990 -7.324 -11.368 1.00 98.31 67 GLN A O 1
ATOM 551 N N . GLU A 1 68 ? -2.857 -6.395 -9.316 1.00 98.69 68 GLU A N 1
ATOM 552 C CA . GLU A 1 68 ? -3.241 -7.580 -8.563 1.00 98.69 68 GLU A CA 1
ATOM 553 C C . GLU A 1 68 ? -4.358 -7.249 -7.576 1.00 98.69 68 GLU A C 1
ATOM 555 O O . GLU A 1 68 ? -4.413 -6.150 -7.013 1.00 98.69 68 GLU A O 1
ATOM 560 N N . LEU A 1 69 ? -5.262 -8.204 -7.363 1.00 98.81 69 LEU A N 1
ATOM 561 C CA . LEU A 1 69 ? -6.316 -8.110 -6.360 1.00 98.81 69 LEU A CA 1
ATOM 562 C C . LEU A 1 69 ? -6.520 -9.462 -5.675 1.00 98.81 69 LEU A C 1
ATOM 564 O O . LEU A 1 69 ? -6.779 -10.454 -6.350 1.00 98.81 69 LEU A O 1
ATOM 568 N N . TYR A 1 70 ? -6.514 -9.467 -4.343 1.00 98.81 70 TYR A N 1
ATOM 569 C CA . TYR A 1 70 ? -6.715 -10.662 -3.522 1.00 98.81 70 TYR A CA 1
ATOM 570 C C . TYR A 1 70 ? -7.850 -10.465 -2.510 1.00 98.81 70 TYR A C 1
ATOM 572 O O . TYR A 1 70 ? -7.907 -9.440 -1.820 1.00 98.81 70 TYR A O 1
ATOM 580 N N . ASP A 1 71 ? -8.751 -11.451 -2.409 1.00 98.62 71 ASP A N 1
ATOM 581 C CA . ASP A 1 71 ? -9.778 -11.522 -1.357 1.00 98.62 71 ASP A CA 1
ATOM 582 C C . ASP A 1 71 ? -9.186 -12.192 -0.115 1.00 98.62 71 ASP A C 1
ATOM 584 O O . ASP A 1 71 ? -9.162 -13.416 0.004 1.00 98.62 71 ASP A O 1
ATOM 588 N N . MET A 1 72 ? -8.769 -11.388 0.855 1.00 98.31 72 MET A N 1
ATOM 589 C CA . MET A 1 72 ? -8.020 -11.838 2.031 1.00 98.31 72 MET A CA 1
ATOM 590 C C . MET A 1 72 ? -8.844 -12.692 3.002 1.00 98.31 72 MET A C 1
ATOM 592 O O . MET A 1 72 ? -8.297 -13.241 3.955 1.00 98.31 72 MET A O 1
ATOM 596 N N . ARG A 1 73 ? -10.159 -12.814 2.784 1.00 98.25 73 ARG A N 1
ATOM 597 C CA . ARG A 1 73 ? -11.028 -13.723 3.548 1.00 98.25 73 ARG A CA 1
ATOM 598 C C . ARG A 1 73 ? -10.994 -15.145 2.996 1.00 98.25 73 ARG A C 1
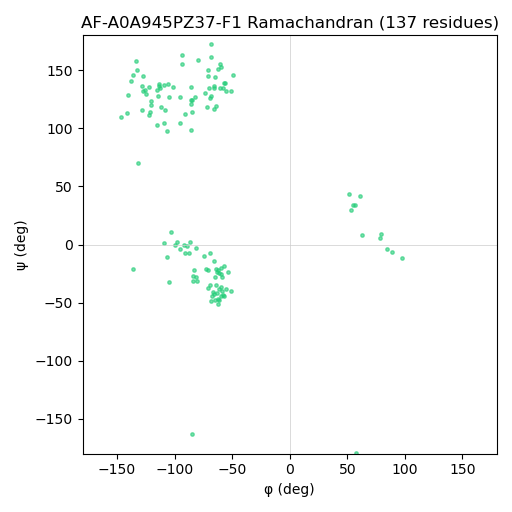ATOM 600 O O . ARG A 1 73 ? -11.218 -16.090 3.744 1.00 98.25 73 ARG A O 1
ATOM 607 N N . LYS A 1 74 ? -10.801 -15.281 1.681 1.00 98.12 74 LYS A N 1
ATOM 608 C CA . LYS A 1 74 ? -10.851 -16.559 0.955 1.00 98.12 74 LYS A CA 1
ATOM 609 C C . LYS A 1 74 ? -9.467 -17.064 0.579 1.00 98.12 74 LYS A C 1
ATOM 611 O O . LYS A 1 74 ? -9.258 -18.268 0.532 1.00 98.12 74 LYS A O 1
ATOM 616 N N . ASP A 1 75 ? -8.556 -16.137 0.325 1.00 98.31 75 ASP A N 1
ATOM 617 C CA . ASP A 1 75 ? -7.200 -16.384 -0.130 1.00 98.31 75 ASP A CA 1
ATOM 618 C C . ASP A 1 75 ? -6.208 -15.569 0.719 1.00 98.31 75 ASP A C 1
ATOM 620 O O . ASP A 1 75 ? -5.639 -14.578 0.260 1.00 98.31 75 ASP A O 1
ATOM 624 N N . PRO A 1 76 ? -6.023 -15.935 2.004 1.00 97.31 76 PRO A N 1
ATOM 625 C CA . PRO A 1 76 ? -5.117 -15.221 2.904 1.00 97.31 76 PRO A CA 1
ATOM 626 C C . PRO A 1 76 ? -3.640 -15.321 2.489 1.00 97.31 76 PRO A C 1
ATOM 628 O O . PRO A 1 76 ? -2.828 -14.559 3.010 1.00 97.31 76 PRO A O 1
ATOM 631 N N . ASN A 1 77 ? -3.305 -16.244 1.581 1.00 97.94 77 ASN A N 1
ATOM 632 C CA . ASN A 1 77 ? -1.955 -16.462 1.062 1.00 97.94 77 ASN A CA 1
ATOM 633 C C . ASN A 1 77 ? -1.719 -15.810 -0.311 1.00 97.94 77 ASN A C 1
ATOM 635 O O . ASN A 1 77 ? -0.609 -15.914 -0.825 1.00 97.94 77 ASN A O 1
ATOM 639 N N . GLU A 1 78 ? -2.730 -15.146 -0.883 1.00 98.12 78 GLU A N 1
ATOM 640 C CA . GLU A 1 78 ? -2.606 -14.340 -2.105 1.00 98.12 78 GLU A CA 1
ATOM 641 C C . GLU A 1 78 ? -2.164 -15.146 -3.337 1.00 98.12 78 GLU A C 1
ATOM 643 O O . GLU A 1 78 ? -1.321 -14.719 -4.122 1.00 98.12 78 GLU A O 1
ATOM 648 N N . TRP A 1 79 ? -2.712 -16.346 -3.514 1.00 98.31 79 TRP A N 1
ATOM 649 C CA . TRP A 1 79 ? -2.365 -17.219 -4.637 1.00 98.31 79 TRP A CA 1
ATOM 650 C C . TRP A 1 79 ? -3.143 -16.920 -5.917 1.00 98.31 79 TRP A C 1
ATOM 652 O O . TRP A 1 79 ? -2.668 -17.222 -7.011 1.00 98.31 79 TRP A O 1
ATOM 662 N N . THR A 1 80 ? -4.347 -16.363 -5.803 1.00 98.44 80 THR A N 1
ATOM 663 C CA . THR A 1 80 ? -5.265 -16.178 -6.929 1.00 98.44 80 THR A CA 1
ATOM 664 C C . THR A 1 80 ? -5.490 -14.699 -7.202 1.00 98.44 80 THR A C 1
ATOM 666 O O . THR A 1 80 ? -6.282 -14.045 -6.527 1.00 98.44 80 THR A O 1
ATOM 669 N N . ASN A 1 81 ? -4.835 -14.176 -8.239 1.00 98.69 81 ASN A N 1
ATOM 670 C CA . ASN A 1 81 ? -5.050 -12.802 -8.680 1.00 98.69 81 ASN A CA 1
ATOM 671 C C . ASN A 1 81 ? -6.427 -12.643 -9.360 1.00 98.69 81 ASN A C 1
ATOM 673 O O . ASN A 1 81 ? -6.692 -13.231 -10.408 1.00 98.69 81 ASN A O 1
ATOM 677 N N . LEU A 1 82 ? -7.283 -11.799 -8.782 1.00 98.69 82 LEU A N 1
ATOM 678 C CA . LEU A 1 82 ? -8.645 -11.507 -9.239 1.00 98.69 82 LEU A CA 1
ATOM 679 C C . LEU A 1 82 ? -8.756 -10.225 -10.085 1.00 98.69 82 LEU A C 1
ATOM 681 O O . LEU A 1 82 ? -9.859 -9.856 -10.481 1.00 98.69 82 LEU A O 1
ATOM 685 N N . ALA A 1 83 ? -7.652 -9.523 -10.364 1.00 98.31 83 ALA A N 1
ATOM 686 C CA . ALA A 1 83 ? -7.681 -8.194 -10.986 1.00 98.31 83 ALA A CA 1
ATOM 687 C C . ALA A 1 83 ? -8.308 -8.162 -12.392 1.00 98.31 83 ALA A C 1
ATOM 689 O O . ALA A 1 83 ? -8.810 -7.123 -12.821 1.00 98.31 83 ALA A O 1
ATOM 690 N N . HIS A 1 84 ? -8.293 -9.291 -13.104 1.00 97.56 84 HIS A N 1
ATOM 691 C CA . HIS A 1 84 ? -8.856 -9.420 -14.451 1.00 97.56 84 HIS A CA 1
ATOM 692 C C . HIS A 1 84 ? -10.326 -9.861 -14.471 1.00 97.56 84 HIS A C 1
ATOM 694 O O . HIS A 1 84 ? -10.947 -9.861 -15.534 1.00 97.56 84 HIS A O 1
ATOM 700 N N . ASP A 1 85 ? -10.905 -10.219 -13.323 1.00 98.19 85 ASP A N 1
ATOM 701 C CA . ASP A 1 85 ? -12.321 -10.559 -13.234 1.00 98.19 85 ASP A CA 1
ATOM 702 C C . ASP A 1 85 ? -13.158 -9.281 -13.059 1.00 98.19 85 ASP A C 1
ATOM 704 O O . ASP A 1 85 ? -13.113 -8.597 -12.031 1.00 98.19 85 ASP A O 1
ATOM 708 N N . SER A 1 86 ? -13.967 -8.979 -14.079 1.00 97.69 86 SER A N 1
ATOM 709 C CA . SER A 1 86 ? -14.848 -7.803 -14.129 1.00 97.69 86 SER A CA 1
ATOM 710 C C . SER A 1 86 ? -15.785 -7.665 -12.924 1.00 97.69 86 SER A C 1
ATOM 712 O O . SER A 1 86 ? -16.188 -6.549 -12.591 1.00 97.69 86 SER A O 1
ATOM 714 N N . LYS A 1 87 ? -16.090 -8.764 -12.222 1.00 98.44 87 LYS A N 1
ATOM 715 C CA . LYS A 1 87 ? -16.910 -8.763 -11.007 1.00 98.44 87 LYS A CA 1
ATOM 716 C C . LYS A 1 87 ? -16.325 -7.892 -9.896 1.00 98.44 87 LYS A C 1
ATOM 718 O O . LYS A 1 87 ? -17.073 -7.388 -9.060 1.00 98.44 87 LYS A O 1
ATOM 723 N N . TYR A 1 88 ? -15.006 -7.718 -9.868 1.00 98.38 88 TYR A N 1
ATOM 724 C CA . TYR A 1 88 ? -14.309 -6.980 -8.816 1.00 98.38 88 TYR A CA 1
ATOM 725 C C . TYR A 1 88 ? -13.876 -5.572 -9.239 1.00 98.38 88 TYR A C 1
ATOM 727 O O . TYR A 1 88 ? -13.158 -4.901 -8.494 1.00 98.38 88 TYR A O 1
ATOM 735 N N . ALA A 1 89 ? -14.343 -5.083 -10.392 1.00 98.19 89 ALA A N 1
ATOM 736 C CA . ALA A 1 89 ? -13.985 -3.762 -10.907 1.00 98.19 89 ALA A CA 1
ATOM 737 C C . ALA A 1 89 ? -14.288 -2.625 -9.912 1.00 98.19 89 ALA A C 1
ATOM 739 O O . ALA A 1 89 ? -13.483 -1.706 -9.762 1.00 98.19 89 ALA A O 1
ATOM 740 N N . GLU A 1 90 ? -15.406 -2.708 -9.184 1.00 98.44 90 GLU A N 1
ATOM 741 C CA . GLU A 1 90 ? -15.769 -1.714 -8.166 1.00 98.44 90 GLU A CA 1
ATOM 742 C C . GLU A 1 90 ? -14.805 -1.734 -6.970 1.00 98.44 90 GLU A C 1
ATOM 744 O O . GLU A 1 90 ? -14.355 -0.682 -6.519 1.00 98.44 90 GLU A O 1
ATOM 749 N N . VAL A 1 91 ? -14.392 -2.924 -6.518 1.00 98.19 91 VAL A N 1
ATOM 750 C CA . VAL A 1 91 ? -13.401 -3.071 -5.440 1.00 98.19 91 VAL A CA 1
ATOM 751 C C . VAL A 1 91 ? -12.081 -2.416 -5.843 1.00 98.19 91 VAL A C 1
ATOM 753 O O . VAL A 1 91 ? -11.492 -1.679 -5.051 1.00 98.19 91 VAL A O 1
ATOM 756 N N . ILE A 1 92 ? -11.628 -2.641 -7.078 1.00 98.50 92 ILE A N 1
ATOM 757 C CA . ILE A 1 92 ? -10.411 -2.021 -7.616 1.00 98.50 92 ILE A CA 1
ATOM 758 C C . ILE A 1 92 ? -10.565 -0.500 -7.672 1.00 98.50 92 ILE A C 1
ATOM 760 O O . ILE A 1 92 ? -9.676 0.225 -7.224 1.00 98.50 92 ILE A O 1
ATOM 764 N N . ALA A 1 93 ? -11.690 -0.003 -8.193 1.00 98.38 93 ALA A N 1
ATOM 765 C CA . ALA A 1 93 ? -11.960 1.428 -8.285 1.00 98.38 93 ALA A CA 1
ATOM 766 C C . ALA A 1 93 ? -11.946 2.102 -6.903 1.00 98.38 93 ALA A C 1
ATOM 768 O O . ALA A 1 93 ? -11.383 3.187 -6.752 1.00 98.38 93 ALA A O 1
ATOM 769 N N . ASP A 1 94 ? -12.498 1.444 -5.884 1.00 97.69 94 ASP A N 1
ATOM 770 C CA . ASP A 1 94 ? -12.461 1.924 -4.506 1.00 97.69 94 ASP A CA 1
ATOM 771 C C . ASP A 1 94 ? -11.044 1.960 -3.929 1.00 97.69 94 ASP A C 1
ATOM 773 O O . ASP A 1 94 ? -10.670 2.949 -3.299 1.00 97.69 94 ASP A O 1
ATOM 777 N N . HIS A 1 95 ? -10.225 0.934 -4.177 1.00 98.19 95 HIS A N 1
ATOM 778 C CA . HIS A 1 95 ? -8.842 0.907 -3.692 1.00 98.19 95 HIS A CA 1
ATOM 779 C C . HIS A 1 95 ? -7.963 1.941 -4.404 1.00 98.19 95 HIS A C 1
ATOM 781 O O . HIS A 1 95 ? -7.127 2.580 -3.762 1.00 98.19 95 HIS A O 1
ATOM 787 N N . LYS A 1 96 ? -8.199 2.192 -5.698 1.00 97.56 96 LYS A N 1
ATOM 788 C CA . LYS A 1 96 ? -7.477 3.212 -6.475 1.00 97.56 96 LYS A CA 1
ATOM 789 C C . LYS A 1 96 ? -7.635 4.627 -5.918 1.00 97.56 96 LYS A C 1
ATOM 791 O O . LYS A 1 96 ? -6.731 5.440 -6.088 1.00 97.56 96 LYS A O 1
ATOM 796 N N . LYS A 1 97 ? -8.721 4.921 -5.191 1.00 97.06 97 LYS A N 1
ATOM 797 C CA . LYS A 1 97 ? -8.921 6.221 -4.516 1.00 97.06 97 LYS A CA 1
ATOM 798 C C . LYS A 1 97 ? -7.856 6.516 -3.454 1.00 97.06 97 LYS A C 1
ATOM 800 O O . LYS A 1 97 ? -7.669 7.680 -3.105 1.00 97.06 97 LYS A O 1
ATOM 805 N N . PHE A 1 98 ? -7.184 5.484 -2.942 1.00 96.19 98 PHE A N 1
ATOM 806 C CA . PHE A 1 98 ? -6.139 5.600 -1.924 1.00 96.19 98 PHE A CA 1
ATOM 807 C C . PHE A 1 98 ? -4.723 5.642 -2.503 1.00 96.19 98 PHE A C 1
ATOM 809 O O . PHE A 1 98 ? -3.774 5.816 -1.744 1.00 96.19 98 PHE A O 1
ATOM 816 N N . LEU A 1 99 ? -4.556 5.496 -3.821 1.00 95.94 99 LEU A N 1
ATOM 817 C CA . LEU A 1 99 ? -3.238 5.636 -4.430 1.00 95.94 99 LEU A CA 1
ATOM 818 C C . LEU A 1 99 ? -2.719 7.073 -4.269 1.00 95.94 99 LEU A C 1
ATOM 820 O O . LEU A 1 99 ? -3.507 8.027 -4.352 1.00 95.94 99 LEU A O 1
ATOM 824 N N . PRO A 1 100 ? -1.402 7.258 -4.067 1.00 93.12 100 PRO A N 1
ATOM 825 C CA . PRO A 1 100 ? -0.812 8.586 -4.052 1.00 93.12 100 PRO A CA 1
ATOM 826 C C . PRO A 1 100 ? -1.139 9.347 -5.338 1.00 93.12 100 PRO A C 1
ATOM 828 O O . PRO A 1 100 ? -0.959 8.852 -6.447 1.00 93.12 100 PRO A O 1
ATOM 831 N N . LYS A 1 101 ? -1.590 10.595 -5.194 1.00 92.19 101 LYS A N 1
ATOM 832 C CA . LYS A 1 101 ? -1.849 11.482 -6.343 1.00 92.19 101 LYS A CA 1
ATOM 833 C C . LYS A 1 101 ? -0.561 11.975 -7.004 1.00 92.19 101 LYS A C 1
ATOM 835 O O . LYS A 1 101 ? -0.592 12.453 -8.132 1.00 92.19 101 LYS A O 1
ATOM 840 N N . SER A 1 102 ? 0.550 11.934 -6.271 1.00 92.50 102 SER A N 1
ATOM 841 C CA . SER A 1 102 ? 1.856 12.396 -6.726 1.00 92.50 102 SER A CA 1
ATOM 842 C C . SER A 1 102 ? 2.936 11.450 -6.221 1.00 92.50 102 SER A C 1
ATOM 844 O O . SER A 1 102 ? 3.207 11.393 -5.022 1.00 92.50 102 SER A O 1
ATOM 846 N N . ASN A 1 103 ? 3.567 10.740 -7.151 1.00 92.12 103 ASN A N 1
ATOM 847 C CA . ASN A 1 103 ? 4.724 9.901 -6.881 1.00 92.12 103 ASN A CA 1
ATOM 848 C C . ASN A 1 103 ? 5.996 10.682 -7.164 1.00 92.12 103 ASN A C 1
ATOM 850 O O . ASN A 1 103 ? 6.363 10.921 -8.318 1.00 92.12 103 ASN A O 1
ATOM 854 N N . ARG A 1 104 ? 6.661 11.117 -6.092 1.00 91.06 104 ARG A N 1
ATOM 855 C CA . ARG A 1 104 ? 7.922 11.841 -6.220 1.00 91.06 104 ARG A CA 1
ATOM 856 C C . ARG A 1 104 ? 9.035 10.905 -6.665 1.00 91.06 104 ARG A C 1
ATOM 858 O O . ARG A 1 104 ? 9.096 9.752 -6.247 1.00 91.06 104 ARG A O 1
ATOM 865 N N . GLN A 1 105 ? 9.933 11.451 -7.476 1.00 88.94 105 GLN A N 1
ATOM 866 C CA . GLN A 1 105 ? 11.166 10.767 -7.838 1.00 88.94 105 GLN A CA 1
ATOM 867 C C . GLN A 1 105 ? 12.014 10.483 -6.590 1.00 88.94 105 GLN A C 1
ATOM 869 O O . GLN A 1 105 ? 11.893 11.211 -5.594 1.00 88.94 105 GLN A O 1
ATOM 874 N N . PRO A 1 106 ? 12.882 9.456 -6.638 1.00 86.94 106 PRO A N 1
ATOM 875 C CA . PRO A 1 106 ? 13.847 9.205 -5.579 1.00 86.94 106 PRO A CA 1
ATOM 876 C C . PRO A 1 106 ? 14.627 10.471 -5.213 1.00 86.94 106 PRO A C 1
ATOM 878 O O . PRO A 1 106 ? 14.920 11.309 -6.070 1.00 86.94 106 PRO A O 1
ATOM 881 N N . ALA A 1 107 ? 14.976 10.611 -3.932 1.00 88.38 107 ALA A N 1
ATOM 882 C CA . ALA A 1 107 ? 15.747 11.758 -3.472 1.00 88.38 107 ALA A CA 1
ATOM 883 C C . ALA A 1 107 ? 17.079 11.856 -4.248 1.00 88.38 107 ALA A C 1
ATOM 885 O O . ALA A 1 107 ? 17.723 10.819 -4.463 1.00 88.38 107 ALA A O 1
ATOM 886 N N . PRO A 1 108 ? 17.520 13.065 -4.650 1.00 87.12 108 PRO A N 1
ATOM 887 C CA . PRO A 1 108 ? 18.777 13.242 -5.369 1.00 87.12 108 PRO A CA 1
ATOM 888 C C . PRO A 1 108 ? 19.946 12.551 -4.662 1.00 87.12 108 PRO A C 1
ATOM 890 O O . PRO A 1 108 ? 20.116 12.687 -3.453 1.00 87.12 108 PRO A O 1
ATOM 893 N N . GLY A 1 109 ? 20.747 11.795 -5.415 1.00 85.38 109 GLY A N 1
ATOM 894 C CA . GLY A 1 109 ? 21.893 11.054 -4.877 1.00 85.38 109 GLY A CA 1
ATOM 895 C C . GLY A 1 109 ? 21.569 9.676 -4.288 1.00 85.38 109 GLY A C 1
ATOM 896 O O . GLY A 1 109 ? 22.498 8.952 -3.940 1.00 85.38 109 GLY A O 1
ATOM 897 N N . SER A 1 110 ? 20.299 9.268 -4.226 1.00 84.94 110 SER A N 1
ATOM 898 C CA . SER A 1 110 ? 19.935 7.890 -3.873 1.00 84.94 110 SER A CA 1
ATOM 899 C C . SER A 1 110 ? 20.419 6.926 -4.965 1.00 84.94 110 SER A C 1
ATOM 901 O O . SER A 1 110 ? 20.244 7.210 -6.149 1.00 84.94 110 SER A O 1
ATOM 903 N N . ARG A 1 111 ? 21.035 5.794 -4.591 1.00 77.44 111 ARG A N 1
ATOM 904 C CA . ARG A 1 111 ? 21.594 4.825 -5.564 1.00 77.44 111 ARG A CA 1
ATOM 905 C C . ARG A 1 111 ? 21.304 3.355 -5.268 1.00 77.44 111 ARG A C 1
ATOM 907 O O . ARG A 1 111 ? 21.365 2.535 -6.172 1.00 77.44 111 ARG A O 1
ATOM 914 N N . ALA A 1 112 ? 20.985 2.996 -4.029 1.00 82.06 112 ALA A N 1
ATOM 915 C CA . ALA A 1 112 ? 20.823 1.596 -3.653 1.00 82.06 112 ALA A CA 1
ATOM 916 C C . ALA A 1 112 ? 19.407 1.087 -3.958 1.00 82.06 112 ALA A C 1
ATOM 918 O O . ALA A 1 112 ? 18.434 1.645 -3.455 1.00 82.06 112 ALA A O 1
ATOM 919 N N . ARG A 1 113 ? 19.311 -0.004 -4.734 1.00 82.31 113 ARG A N 1
ATOM 920 C CA . ARG A 1 113 ? 18.060 -0.744 -5.017 1.00 82.31 113 ARG A CA 1
ATOM 921 C C . ARG A 1 113 ? 16.922 0.110 -5.600 1.00 82.31 113 ARG A C 1
ATOM 923 O O . ARG A 1 113 ? 15.751 -0.141 -5.322 1.00 82.31 113 ARG A O 1
ATOM 930 N N . ILE A 1 114 ? 17.277 1.108 -6.410 1.00 87.81 114 ILE A N 1
ATOM 931 C CA . ILE A 1 114 ? 16.307 1.950 -7.113 1.00 87.81 114 ILE A CA 1
ATOM 932 C C . ILE A 1 114 ? 15.908 1.278 -8.417 1.00 87.81 114 ILE A C 1
ATOM 934 O O . ILE A 1 114 ? 16.758 1.060 -9.282 1.00 87.81 114 ILE A O 1
ATOM 938 N N . LEU A 1 115 ? 14.610 1.022 -8.549 1.00 88.25 115 LEU A N 1
ATOM 939 C CA . LEU A 1 115 ? 13.964 0.583 -9.778 1.00 88.25 115 LEU A CA 1
ATOM 940 C C . LEU A 1 115 ? 13.004 1.681 -10.247 1.00 88.25 115 LEU A C 1
ATOM 942 O O . LEU A 1 115 ? 12.160 2.135 -9.473 1.00 88.25 115 LEU A O 1
ATOM 946 N N . THR A 1 116 ? 13.118 2.114 -11.497 1.00 89.19 116 THR A N 1
ATOM 947 C CA . THR A 1 116 ? 12.193 3.084 -12.098 1.00 89.19 116 THR A CA 1
ATOM 948 C C . THR A 1 116 ? 11.756 2.641 -13.487 1.00 89.19 116 THR A C 1
ATOM 950 O O . THR A 1 116 ? 12.429 1.851 -14.149 1.00 89.19 116 THR A O 1
ATOM 953 N N . TYR A 1 117 ? 10.615 3.165 -13.931 1.00 87.94 117 TYR A N 1
ATOM 954 C CA . TYR A 1 117 ? 10.130 3.008 -15.297 1.00 87.94 117 TYR A CA 1
ATOM 955 C C . TYR A 1 117 ? 10.254 4.344 -16.025 1.00 87.94 117 TYR A C 1
ATOM 957 O O . TYR A 1 117 ? 9.616 5.331 -15.665 1.00 87.94 117 TYR A O 1
ATOM 965 N N . VAL A 1 118 ? 11.089 4.393 -17.062 1.00 86.00 118 VAL A N 1
ATOM 966 C CA . VAL A 1 118 ? 11.352 5.610 -17.839 1.00 86.00 118 VAL A CA 1
ATOM 967 C C . VAL A 1 118 ? 11.009 5.344 -19.296 1.00 86.00 118 VAL A C 1
ATOM 969 O O . VAL A 1 118 ? 11.689 4.579 -19.971 1.00 86.00 118 VAL A O 1
ATOM 972 N N . LYS A 1 119 ? 9.945 5.982 -19.805 1.00 85.25 119 LYS A N 1
ATOM 973 C CA . LYS A 1 119 ? 9.487 5.831 -21.204 1.00 85.25 119 LYS A CA 1
ATOM 974 C C . LYS A 1 119 ? 9.302 4.357 -21.622 1.00 85.25 119 LYS A C 1
ATOM 976 O O . LYS A 1 119 ? 9.725 3.961 -22.704 1.00 85.25 119 LYS A O 1
ATOM 981 N N . GLY A 1 120 ? 8.703 3.547 -20.746 1.00 84.62 120 GLY A N 1
ATOM 982 C CA . GLY A 1 120 ? 8.460 2.117 -20.982 1.00 84.62 120 GLY A CA 1
ATOM 983 C C . GLY A 1 120 ? 9.678 1.208 -20.787 1.00 84.62 120 GLY A C 1
ATOM 984 O O . GLY A 1 120 ? 9.586 0.016 -21.054 1.00 84.62 120 GLY A O 1
ATOM 985 N N . LYS A 1 121 ? 10.810 1.749 -20.324 1.00 88.62 121 LYS A N 1
ATOM 986 C CA . LYS A 1 121 ? 12.033 0.994 -20.042 1.00 88.62 121 LYS A CA 1
ATOM 987 C C . LYS A 1 121 ? 12.226 0.835 -18.545 1.00 88.62 121 LYS A C 1
ATOM 989 O O . LYS A 1 121 ? 12.038 1.795 -17.797 1.00 88.62 121 LYS A O 1
ATOM 994 N N . VAL A 1 122 ? 12.636 -0.357 -18.132 1.00 89.94 122 VAL A N 1
ATOM 995 C CA . VAL A 1 122 ? 12.982 -0.652 -16.742 1.00 89.94 122 VAL A CA 1
ATOM 996 C C . VAL A 1 122 ? 14.414 -0.186 -16.492 1.00 89.94 122 VAL A C 1
ATOM 998 O O . VAL A 1 122 ? 15.319 -0.550 -17.237 1.00 89.94 122 VAL A O 1
ATOM 1001 N N . VAL A 1 123 ? 14.625 0.627 -15.461 1.00 90.38 123 VAL A N 1
ATOM 1002 C CA . VAL A 1 123 ? 15.935 1.175 -15.092 1.00 90.38 123 VAL A CA 1
ATOM 1003 C C . VAL A 1 123 ? 16.281 0.736 -13.674 1.00 90.38 123 VAL A C 1
ATOM 1005 O O . VAL A 1 123 ? 15.532 1.013 -12.737 1.00 90.38 123 VAL A O 1
ATOM 1008 N N . TRP A 1 124 ? 17.426 0.077 -13.505 1.00 89.56 124 TRP A N 1
ATOM 1009 C CA . TRP A 1 124 ? 17.986 -0.316 -12.215 1.00 89.56 124 TRP A CA 1
ATOM 1010 C C . TRP A 1 124 ? 19.251 0.479 -11.923 1.00 89.56 124 TRP A C 1
ATOM 1012 O O . TRP A 1 124 ? 20.231 0.407 -12.656 1.00 89.56 124 TRP A O 1
ATOM 1022 N N . GLN A 1 125 ? 19.231 1.253 -10.838 1.00 88.31 125 GLN A N 1
ATOM 1023 C CA . GLN A 1 125 ? 20.371 2.069 -10.391 1.00 88.31 125 GLN A CA 1
ATOM 1024 C C . GLN A 1 125 ? 20.948 3.011 -11.469 1.00 88.31 125 GLN A C 1
ATOM 1026 O O . GLN A 1 125 ? 22.122 3.367 -11.426 1.00 88.31 125 GLN A O 1
ATOM 1031 N N . GLY A 1 126 ? 20.105 3.459 -12.402 1.00 86.38 126 GLY A N 1
ATOM 1032 C CA . GLY A 1 126 ? 20.486 4.354 -13.499 1.00 86.38 126 GLY A CA 1
ATOM 1033 C C . GLY A 1 126 ? 20.779 3.649 -14.824 1.00 86.38 126 GLY A C 1
ATOM 1034 O O . GLY A 1 126 ? 20.803 4.322 -15.849 1.00 86.38 126 GLY A O 1
ATOM 1035 N N . GLU A 1 127 ? 20.902 2.322 -14.824 1.00 88.31 127 GL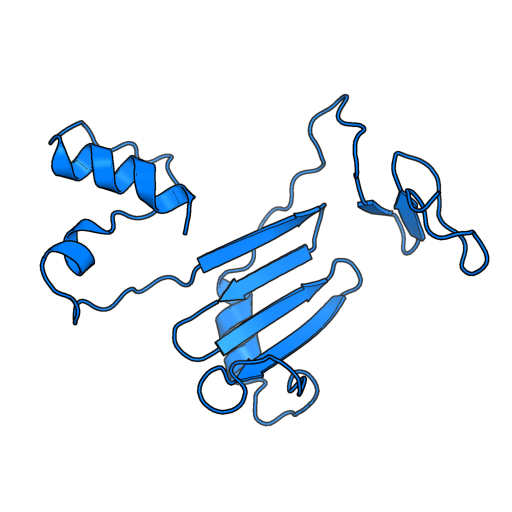U A N 1
ATOM 1036 C CA . GLU A 1 127 ? 21.157 1.523 -16.023 1.00 88.31 127 GLU A CA 1
ATOM 1037 C C . GLU A 1 127 ? 19.871 0.856 -16.522 1.00 88.31 127 GLU A C 1
ATOM 103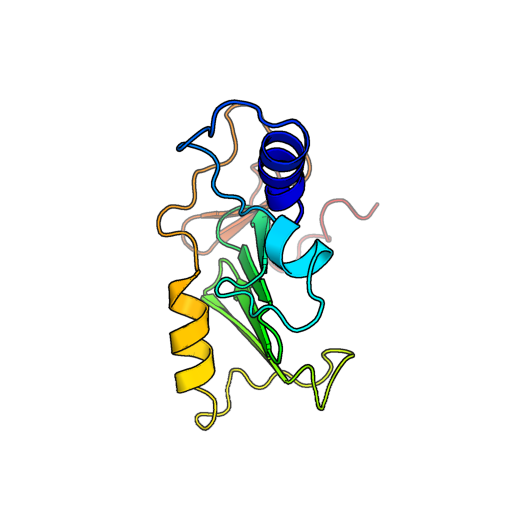9 O O . GLU A 1 127 ? 19.076 0.325 -15.745 1.00 88.31 127 GLU A O 1
ATOM 1044 N N . GLU A 1 128 ? 19.638 0.895 -17.832 1.00 91.94 128 GLU A N 1
ATOM 1045 C CA . GLU A 1 128 ? 18.502 0.212 -18.455 1.00 91.94 128 GLU A CA 1
ATOM 1046 C C . GLU A 1 128 ? 18.686 -1.309 -18.383 1.00 91.94 128 GLU A C 1
ATOM 1048 O O . GLU A 1 128 ? 19.700 -1.830 -18.844 1.00 91.94 128 GLU A O 1
ATOM 1053 N N . ILE A 1 129 ? 17.679 -2.015 -17.863 1.00 90.69 129 ILE A N 1
ATOM 1054 C CA . ILE A 1 129 ? 17.617 -3.477 -17.886 1.00 90.69 129 ILE A CA 1
ATOM 1055 C C . ILE A 1 129 ? 16.992 -3.921 -19.207 1.00 90.69 129 ILE A C 1
ATOM 1057 O O . ILE A 1 129 ? 15.860 -3.549 -19.532 1.00 90.69 129 ILE A O 1
ATOM 1061 N N . LYS A 1 130 ? 17.697 -4.773 -19.949 1.00 91.06 130 LYS A N 1
ATOM 1062 C CA . LYS A 1 130 ? 17.183 -5.415 -21.162 1.00 91.06 130 LYS A CA 1
ATOM 1063 C C . LYS A 1 130 ? 16.590 -6.789 -20.834 1.00 91.06 130 LYS A C 1
ATOM 1065 O O . LYS A 1 130 ? 17.034 -7.444 -19.897 1.00 91.06 130 LYS A O 1
ATOM 1070 N N . PRO A 1 131 ? 15.659 -7.310 -21.656 1.00 87.38 131 PRO A N 1
ATOM 1071 C CA . PRO A 1 131 ? 14.991 -8.592 -21.391 1.00 87.38 131 PRO A CA 1
ATOM 1072 C C . PRO A 1 131 ? 15.897 -9.825 -21.233 1.00 87.38 131 PRO A C 1
ATOM 1074 O O . PRO A 1 131 ? 15.434 -10.850 -20.748 1.00 87.38 131 PRO A O 1
ATOM 1077 N N . LYS A 1 132 ? 17.151 -9.764 -21.699 1.00 91.81 132 LYS A N 1
ATOM 1078 C CA . LYS A 1 132 ? 18.124 -10.868 -21.624 1.00 91.81 132 LYS A CA 1
ATOM 1079 C C . LYS A 1 132 ? 19.252 -10.613 -20.623 1.00 91.81 132 LYS A C 1
ATOM 1081 O O . LYS A 1 132 ? 20.158 -11.439 -20.533 1.00 91.81 132 LYS A O 1
ATOM 1086 N N . ASP A 1 133 ? 19.232 -9.477 -19.934 1.00 89.94 133 ASP A N 1
ATOM 1087 C CA . ASP A 1 133 ? 20.254 -9.162 -18.943 1.00 89.94 133 ASP A CA 1
ATOM 1088 C C . ASP A 1 133 ? 20.081 -10.068 -17.710 1.00 89.94 133 ASP A C 1
ATOM 1090 O O . ASP A 1 133 ? 18.959 -10.489 -17.403 1.00 89.94 133 ASP A O 1
ATOM 1094 N N . PRO A 1 134 ? 21.172 -10.399 -16.996 1.00 88.75 134 PRO A N 1
ATOM 1095 C CA . PRO A 1 134 ? 21.071 -11.092 -15.717 1.00 88.75 134 PRO A CA 1
ATOM 1096 C C . PRO A 1 134 ? 20.265 -10.258 -14.713 1.00 88.75 134 PRO A C 1
ATOM 1098 O O . PRO A 1 134 ? 20.234 -9.029 -14.791 1.00 88.75 134 PRO A O 1
ATOM 1101 N N . ILE A 1 135 ? 19.624 -10.927 -13.750 1.00 85.06 135 ILE A N 1
ATOM 1102 C CA . ILE A 1 135 ? 18.834 -10.251 -12.715 1.00 85.06 135 ILE A CA 1
ATOM 1103 C C . ILE A 1 135 ? 19.775 -9.391 -11.857 1.00 85.06 135 ILE A C 1
ATOM 1105 O O . ILE A 1 135 ? 20.670 -9.939 -11.212 1.00 85.06 135 ILE A O 1
ATOM 1109 N N . PRO A 1 136 ? 19.586 -8.063 -11.798 1.00 82.62 136 PRO A N 1
ATOM 1110 C CA . PRO A 1 136 ? 20.504 -7.212 -11.056 1.00 82.62 136 PRO A CA 1
ATOM 1111 C C . PRO A 1 136 ? 20.478 -7.477 -9.546 1.00 82.62 136 PRO A C 1
ATOM 1113 O O . PRO A 1 136 ? 19.413 -7.563 -8.935 1.00 82.62 136 PRO A O 1
ATOM 1116 N N . GLY A 1 137 ? 21.659 -7.534 -8.924 1.00 77.62 137 GLY A N 1
ATOM 1117 C CA . GLY A 1 137 ? 21.810 -7.720 -7.476 1.00 77.62 137 GLY A CA 1
ATOM 1118 C C . GLY A 1 137 ? 21.641 -9.161 -6.984 1.00 77.62 137 GLY A C 1
ATOM 1119 O O . GLY A 1 137 ? 21.567 -9.367 -5.771 1.00 77.62 137 GLY A O 1
ATOM 1120 N N . LEU A 1 138 ? 21.561 -10.125 -7.903 1.00 78.31 138 LEU A N 1
ATOM 1121 C CA . LEU A 1 138 ? 21.769 -11.541 -7.630 1.00 78.31 138 LEU A CA 1
ATOM 1122 C C . LEU A 1 138 ? 23.134 -11.920 -8.219 1.00 78.31 138 LEU A C 1
ATOM 1124 O O . LEU A 1 138 ? 23.242 -12.130 -9.426 1.00 78.31 138 LEU A O 1
ATOM 1128 N N . ASP A 1 139 ? 24.149 -11.937 -7.358 1.00 66.56 139 ASP A N 1
ATOM 1129 C CA . ASP A 1 139 ? 25.477 -12.490 -7.650 1.00 66.56 139 ASP A CA 1
ATOM 1130 C C . ASP A 1 139 ? 25.502 -13.991 -7.316 1.00 66.56 139 ASP A C 1
ATOM 1132 O O . ASP A 1 139 ? 24.853 -14.380 -6.310 1.00 66.56 139 ASP A O 1
#

pLDDT: mean 93.51, std 5.42, range [66.56, 98.81]